Protein AF-A0A1I0WMM3-F1 (afdb_monomer_lite)

Radius of gyration: 27.53 Å; chains: 1; bounding box: 52×37×80 Å

Structure (mmCIF, N/CA/C/O backbone):
data_AF-A0A1I0WMM3-F1
#
_entry.id   AF-A0A1I0WMM3-F1
#
loop_
_atom_site.group_PDB
_atom_site.id
_atom_site.type_symbol
_atom_site.label_atom_id
_atom_site.label_alt_id
_atom_site.label_comp_id
_atom_site.label_asym_id
_atom_site.label_entity_id
_atom_site.label_seq_id
_atom_site.pdbx_PDB_ins_code
_atom_site.Cartn_x
_atom_site.Cartn_y
_atom_site.Cartn_z
_atom_site.occupancy
_atom_site.B_iso_or_equiv
_atom_site.auth_seq_id
_atom_site.auth_comp_id
_atom_site.auth_asym_id
_atom_site.auth_atom_id
_atom_site.pdbx_PDB_model_num
ATOM 1 N N . MET A 1 1 ? -6.274 33.363 -34.063 1.00 46.41 1 MET A N 1
ATOM 2 C CA . MET A 1 1 ? -6.832 32.327 -33.170 1.00 46.41 1 MET A CA 1
ATOM 3 C C . MET A 1 1 ? -6.389 30.956 -33.662 1.00 46.41 1 MET A C 1
ATOM 5 O O . MET A 1 1 ? -7.019 30.426 -34.562 1.00 46.41 1 MET A O 1
ATOM 9 N N . THR A 1 2 ? -5.301 30.384 -33.147 1.00 46.16 2 THR A N 1
ATOM 10 C CA . THR A 1 2 ? -5.030 28.950 -33.349 1.00 46.16 2 THR A CA 1
ATOM 11 C C . THR A 1 2 ? -4.610 28.370 -32.008 1.00 46.16 2 THR A C 1
ATOM 13 O O . THR A 1 2 ? -3.542 28.651 -31.469 1.00 46.16 2 THR A O 1
ATOM 16 N N . SER A 1 3 ? -5.519 27.623 -31.392 1.00 50.81 3 SER A N 1
ATOM 17 C CA . SER A 1 3 ? -5.239 26.890 -30.169 1.00 50.81 3 SER A CA 1
ATOM 18 C C . SER A 1 3 ? -4.256 25.770 -30.524 1.00 50.81 3 SER A C 1
ATOM 20 O O . SER A 1 3 ? -4.645 24.730 -31.05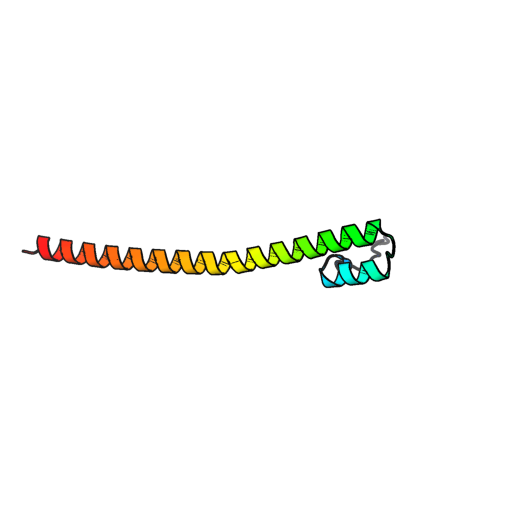1 1.00 50.81 3 SER A O 1
ATOM 22 N N . ARG A 1 4 ? -2.969 25.986 -30.245 1.00 58.53 4 ARG A N 1
ATOM 23 C CA . ARG A 1 4 ? -1.874 25.028 -30.461 1.00 58.53 4 ARG A CA 1
ATOM 24 C C . ARG A 1 4 ? -1.882 23.951 -29.365 1.00 58.53 4 ARG A C 1
ATOM 26 O O . ARG A 1 4 ? -0.956 23.847 -28.572 1.00 58.53 4 ARG A O 1
ATOM 33 N N . TRP A 1 5 ? -2.968 23.191 -29.268 1.00 57.38 5 TRP A N 1
ATOM 34 C CA . TRP A 1 5 ? -3.119 22.119 -28.281 1.00 57.38 5 TRP A CA 1
ATOM 35 C C . TRP A 1 5 ? -2.852 20.785 -28.979 1.00 57.38 5 TRP A C 1
ATOM 37 O O . TRP A 1 5 ? -3.757 20.171 -29.534 1.00 57.38 5 TRP A O 1
ATOM 47 N N . GLY A 1 6 ? -1.585 20.369 -28.996 1.00 60.38 6 GLY A N 1
ATOM 48 C CA . GLY A 1 6 ? -1.151 19.079 -29.532 1.00 60.38 6 GLY A CA 1
ATOM 49 C C . GLY A 1 6 ? -0.481 18.242 -28.446 1.00 60.38 6 GLY A C 1
ATOM 50 O O . GLY A 1 6 ? 0.508 18.674 -27.863 1.00 60.38 6 GLY A O 1
ATOM 51 N N . GLY A 1 7 ? -1.023 17.053 -28.180 1.00 75.12 7 GLY A N 1
ATOM 52 C CA . GLY A 1 7 ? -0.432 16.059 -27.281 1.00 75.12 7 GLY A CA 1
ATOM 53 C C . GLY A 1 7 ? -1.471 15.088 -26.719 1.00 75.12 7 GLY A C 1
ATOM 54 O O . GLY A 1 7 ? -2.575 15.495 -26.353 1.00 75.12 7 GLY A O 1
ATOM 55 N N . ARG A 1 8 ? -1.129 13.792 -26.650 1.00 63.84 8 ARG A N 1
ATOM 56 C CA . ARG A 1 8 ? -1.968 12.749 -26.036 1.00 63.84 8 ARG A CA 1
ATOM 57 C C . ARG A 1 8 ? -2.181 13.111 -24.558 1.00 63.84 8 ARG A C 1
ATOM 59 O O . ARG A 1 8 ? -1.256 13.020 -23.763 1.00 63.84 8 ARG A O 1
ATOM 66 N N . ARG A 1 9 ? -3.397 13.527 -24.190 1.00 65.69 9 ARG A N 1
ATOM 67 C CA . ARG A 1 9 ? -3.793 13.937 -22.823 1.00 65.69 9 ARG A CA 1
ATOM 68 C C . ARG A 1 9 ? -4.009 12.763 -21.857 1.00 65.69 9 ARG A C 1
ATOM 70 O O . ARG A 1 9 ? -4.725 12.887 -20.872 1.00 65.69 9 ARG A O 1
ATOM 77 N N . THR A 1 10 ? -3.427 11.609 -22.150 1.00 67.19 10 THR A N 1
ATOM 78 C CA . THR A 1 10 ? -3.450 10.464 -21.243 1.00 67.19 10 THR A CA 1
ATOM 79 C C . THR A 1 10 ? -2.109 10.417 -20.545 1.00 67.19 10 THR A C 1
ATOM 81 O O . THR A 1 10 ? -1.085 10.387 -21.233 1.00 67.19 10 THR A O 1
ATOM 84 N N . LEU A 1 11 ? -2.119 10.382 -19.210 1.00 65.50 11 LEU A N 1
ATOM 85 C CA . LEU A 1 11 ? -0.941 10.020 -18.427 1.00 65.50 11 LEU A CA 1
ATOM 86 C C . LEU A 1 11 ? -0.322 8.780 -19.081 1.00 65.50 11 LEU A C 1
ATOM 88 O O . LEU A 1 11 ? -1.022 7.776 -19.246 1.00 65.50 11 LEU A O 1
ATOM 92 N N . PRO A 1 12 ? 0.926 8.854 -19.564 1.00 65.88 12 PRO A N 1
ATOM 93 C CA . PRO A 1 12 ? 1.528 7.705 -20.199 1.00 65.88 12 PRO A CA 1
ATOM 94 C C . PRO A 1 12 ? 1.576 6.591 -19.151 1.00 65.88 12 PRO A C 1
ATOM 96 O O . PRO A 1 12 ? 2.142 6.766 -18.073 1.00 65.88 12 PRO A O 1
ATOM 99 N N . PHE A 1 13 ? 0.978 5.437 -19.470 1.00 69.94 13 PHE A N 1
ATOM 100 C CA . PHE A 1 13 ? 0.957 4.259 -18.588 1.00 69.94 13 PHE A CA 1
ATOM 101 C C . PHE A 1 13 ? 2.356 3.781 -18.196 1.00 69.94 13 PHE A C 1
ATOM 103 O O . PHE A 1 13 ? 2.505 2.987 -17.282 1.00 69.94 13 PHE A O 1
ATOM 110 N N . VAL A 1 14 ? 3.369 4.321 -18.862 1.00 64.31 14 VAL A N 1
ATOM 111 C CA . VAL A 1 14 ? 4.803 4.190 -18.656 1.00 64.31 14 VAL A CA 1
ATOM 112 C C . VAL A 1 14 ? 5.291 4.343 -17.207 1.00 64.31 14 VAL A C 1
ATOM 114 O O . VAL A 1 14 ? 6.348 3.823 -16.878 1.00 64.31 14 VAL A O 1
ATOM 117 N N . PHE A 1 15 ? 4.535 5.027 -16.343 1.00 66.50 15 PHE A N 1
ATOM 118 C CA . PHE A 1 15 ? 4.879 5.217 -14.926 1.00 66.50 15 PHE A CA 1
ATOM 119 C C . PHE A 1 15 ? 4.151 4.259 -13.971 1.00 66.50 15 PHE A C 1
ATOM 121 O O . PHE A 1 15 ? 4.284 4.380 -12.758 1.00 66.50 15 PHE A O 1
ATOM 128 N N . THR A 1 16 ? 3.379 3.314 -14.505 1.00 81.00 16 THR A N 1
ATOM 129 C CA . THR A 1 16 ? 2.817 2.196 -13.732 1.00 81.00 16 THR A CA 1
ATOM 130 C C . THR A 1 16 ? 3.822 1.056 -13.654 1.00 81.00 16 THR A C 1
ATOM 132 O O . THR A 1 16 ? 4.740 0.989 -14.467 1.00 81.00 16 THR A O 1
ATOM 135 N N . GLU A 1 17 ? 3.639 0.123 -12.725 1.00 75.12 17 GLU A N 1
ATOM 136 C CA . GLU A 1 17 ? 4.516 -1.045 -12.577 1.00 75.12 17 GLU A CA 1
ATOM 137 C C . GLU A 1 17 ? 4.685 -1.809 -13.909 1.00 75.12 17 GLU A C 1
ATOM 139 O O . GLU A 1 17 ? 5.801 -2.103 -14.342 1.00 75.12 17 GLU A O 1
ATOM 144 N N . GLN A 1 18 ? 3.581 -2.006 -14.635 1.00 77.69 18 GLN A N 1
ATOM 145 C CA . GLN A 1 18 ? 3.555 -2.641 -15.954 1.00 77.69 18 GLN A CA 1
ATOM 146 C C . GLN A 1 18 ? 4.164 -1.745 -17.043 1.00 77.69 18 GLN A C 1
ATOM 148 O O . GLN A 1 18 ? 4.831 -2.235 -17.951 1.00 77.69 18 GLN A O 1
ATOM 153 N N . GLY A 1 19 ? 3.971 -0.428 -16.971 1.00 79.62 19 GLY A N 1
ATOM 154 C CA . GLY A 1 19 ? 4.547 0.510 -17.937 1.00 79.62 19 GLY A CA 1
ATOM 155 C C . GLY A 1 19 ? 6.048 0.715 -17.799 1.00 79.62 19 GLY A C 1
ATOM 156 O O . GLY A 1 19 ? 6.739 0.839 -18.809 1.00 79.62 19 GLY A O 1
ATOM 157 N N . VAL A 1 20 ? 6.561 0.687 -16.571 1.00 77.00 20 VAL A N 1
ATOM 158 C CA . VAL A 1 20 ? 7.997 0.732 -16.294 1.00 77.00 20 VAL A CA 1
ATOM 159 C C . VAL A 1 20 ? 8.636 -0.565 -16.788 1.00 77.00 20 VAL A C 1
ATOM 161 O O . VAL A 1 20 ? 9.667 -0.516 -17.457 1.00 77.00 20 VAL A O 1
ATOM 164 N N . ALA A 1 21 ? 7.989 -1.717 -16.574 1.00 74.12 21 ALA A N 1
ATOM 165 C CA . ALA A 1 21 ? 8.408 -2.993 -17.160 1.00 74.12 21 ALA A CA 1
ATOM 166 C C . ALA A 1 21 ? 8.409 -2.976 -18.705 1.00 74.12 21 ALA A C 1
ATOM 168 O O . ALA A 1 21 ? 9.327 -3.505 -19.321 1.00 74.12 21 ALA A O 1
ATOM 169 N N . MET A 1 22 ? 7.444 -2.312 -19.351 1.00 76.31 22 MET A N 1
ATOM 170 C CA . MET A 1 22 ? 7.456 -2.124 -20.812 1.00 76.31 22 MET A CA 1
ATOM 171 C C . MET A 1 22 ? 8.552 -1.159 -21.295 1.00 76.31 22 MET A C 1
ATOM 173 O O . MET A 1 22 ? 8.979 -1.238 -22.445 1.00 76.31 22 MET A O 1
ATOM 177 N N . LEU A 1 23 ? 9.044 -0.245 -20.452 1.00 74.69 23 LEU A N 1
ATOM 178 C CA . LEU A 1 23 ? 10.172 0.613 -20.819 1.00 74.69 23 LEU A CA 1
ATOM 179 C C . LEU A 1 23 ? 11.526 -0.082 -20.750 1.00 74.69 23 LEU A C 1
ATOM 181 O O . LEU A 1 23 ? 12.400 0.297 -21.527 1.00 74.69 23 LEU A O 1
ATOM 185 N N . SER A 1 24 ? 11.751 -1.059 -19.863 1.00 68.25 24 SER A N 1
ATOM 186 C CA . SER A 1 24 ? 13.056 -1.751 -19.835 1.00 68.25 24 SER A CA 1
ATOM 187 C C . SER A 1 24 ? 13.327 -2.524 -21.113 1.00 68.25 24 SER A C 1
ATOM 189 O O . SER A 1 24 ? 14.487 -2.619 -21.502 1.00 68.25 24 SER A O 1
ATOM 191 N N . SER A 1 25 ? 12.292 -3.026 -21.796 1.00 69.06 25 SER A N 1
ATOM 192 C CA . SER A 1 25 ? 12.480 -3.659 -23.106 1.00 69.06 25 SER A CA 1
ATOM 193 C C . SER A 1 25 ? 12.934 -2.665 -24.178 1.00 69.06 25 SER A C 1
ATOM 195 O O . SER A 1 25 ? 13.562 -3.067 -25.151 1.00 69.06 25 SER A O 1
ATOM 197 N N . VAL A 1 26 ? 12.646 -1.370 -24.001 1.00 74.31 26 VAL A N 1
ATOM 198 C CA . VAL A 1 26 ? 13.082 -0.293 -24.906 1.00 74.31 26 VAL A CA 1
ATOM 199 C C . VAL A 1 26 ? 14.443 0.276 -24.483 1.00 74.31 26 VAL A C 1
ATOM 201 O O . VAL A 1 26 ? 15.281 0.587 -25.3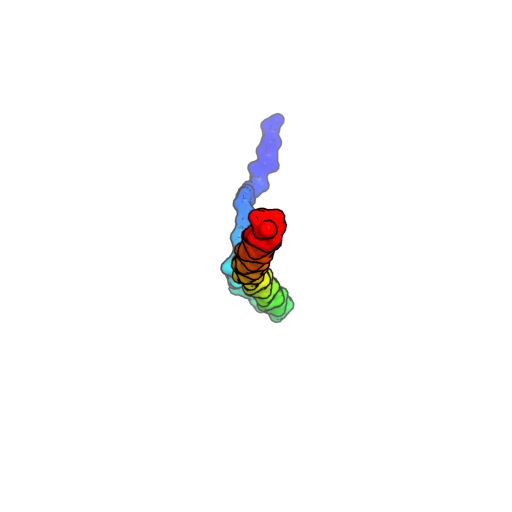26 1.00 74.31 26 VAL A O 1
ATOM 204 N N . LEU A 1 27 ? 14.693 0.400 -23.179 1.00 73.44 27 LEU A N 1
ATOM 205 C CA . LEU A 1 27 ? 15.912 0.967 -22.603 1.00 73.44 27 LEU A CA 1
ATOM 206 C C . LEU A 1 27 ? 16.842 -0.149 -22.097 1.00 73.44 27 LEU A C 1
ATOM 208 O O . LEU A 1 27 ? 16.948 -0.394 -20.898 1.00 73.44 27 LEU A O 1
ATOM 212 N N . ASN A 1 28 ? 17.551 -0.813 -23.013 1.00 75.31 28 ASN A N 1
ATOM 213 C CA . ASN A 1 28 ? 18.388 -1.987 -22.715 1.00 75.31 28 ASN A CA 1
ATOM 214 C C . ASN A 1 28 ? 19.832 -1.648 -22.259 1.00 75.31 28 ASN A C 1
ATOM 216 O O . ASN A 1 28 ? 20.801 -2.271 -22.683 1.00 75.31 28 ASN A O 1
ATOM 220 N N . ASN A 1 29 ? 20.004 -0.616 -21.425 1.00 86.38 29 ASN A N 1
ATOM 221 C CA . ASN A 1 29 ? 21.304 -0.262 -20.834 1.00 86.38 29 ASN A CA 1
ATOM 222 C C . ASN A 1 29 ? 21.339 -0.687 -19.357 1.00 86.38 29 ASN A C 1
ATOM 224 O O . ASN A 1 29 ? 20.350 -0.526 -18.644 1.00 86.38 29 ASN A O 1
ATOM 228 N N . THR A 1 30 ? 22.491 -1.146 -18.865 1.00 85.19 30 THR A N 1
ATOM 229 C CA . THR A 1 30 ? 22.755 -1.512 -17.464 1.00 85.19 30 THR A CA 1
ATOM 230 C C . THR A 1 30 ? 22.203 -0.502 -16.454 1.00 85.19 30 THR A C 1
ATOM 232 O O . THR A 1 30 ? 21.591 -0.898 -15.463 1.00 85.19 30 THR A O 1
ATOM 235 N N . ARG A 1 31 ? 22.349 0.809 -16.712 1.00 84.62 31 ARG A N 1
ATOM 236 C CA . ARG A 1 31 ? 21.782 1.849 -15.827 1.00 84.62 31 ARG A CA 1
ATOM 237 C C . ARG A 1 31 ? 20.251 1.826 -15.809 1.00 84.62 31 ARG A C 1
ATOM 239 O O . ARG A 1 31 ? 19.650 1.927 -14.747 1.00 84.62 31 ARG A O 1
ATOM 246 N N . ALA A 1 32 ? 19.620 1.678 -16.971 1.00 83.25 32 ALA A N 1
ATOM 247 C CA . ALA A 1 32 ? 18.164 1.650 -17.091 1.00 83.25 32 ALA A CA 1
ATOM 248 C C . ALA A 1 32 ? 17.560 0.400 -16.428 1.00 83.25 32 ALA A C 1
ATOM 250 O O . ALA A 1 32 ? 16.525 0.496 -15.770 1.00 83.25 32 ALA A O 1
ATOM 251 N N . ILE A 1 33 ? 18.249 -0.742 -16.510 1.00 83.56 33 ILE A N 1
ATOM 252 C CA . ILE A 1 33 ? 17.859 -1.983 -15.824 1.00 83.56 33 ILE A CA 1
ATOM 253 C C . ILE A 1 33 ? 17.855 -1.785 -14.300 1.00 83.56 33 ILE A C 1
ATOM 255 O O . ILE A 1 33 ? 16.876 -2.120 -13.634 1.00 83.56 33 ILE A O 1
ATOM 259 N N . GLN A 1 34 ? 18.913 -1.190 -13.738 1.00 86.88 34 GLN A N 1
ATOM 260 C CA . GLN A 1 34 ? 19.013 -0.937 -12.292 1.00 86.88 34 GLN A CA 1
ATOM 261 C C . GLN A 1 34 ? 17.929 0.022 -11.782 1.00 86.88 34 GLN A C 1
ATOM 263 O O . GLN A 1 34 ? 17.343 -0.198 -10.715 1.00 86.88 34 GLN A O 1
ATOM 268 N N . VAL A 1 35 ? 17.645 1.075 -12.552 1.00 85.25 35 VAL A N 1
ATOM 269 C CA . VAL A 1 35 ? 16.584 2.037 -12.233 1.00 85.25 35 VAL A CA 1
ATOM 270 C C . VAL A 1 35 ? 15.219 1.353 -12.253 1.00 85.25 35 VAL A C 1
ATOM 272 O O . VAL A 1 35 ? 14.462 1.504 -11.298 1.00 85.25 35 VAL A O 1
ATOM 275 N N . ASN A 1 36 ? 14.928 0.535 -13.267 1.00 83.81 36 ASN A N 1
ATOM 276 C CA . ASN A 1 36 ? 13.667 -0.202 -13.348 1.00 83.81 36 ASN A CA 1
ATOM 277 C C . ASN A 1 36 ? 13.459 -1.124 -12.134 1.00 83.81 36 ASN A C 1
ATOM 279 O O . ASN A 1 36 ? 12.434 -1.036 -11.459 1.00 83.81 36 ASN A O 1
ATOM 283 N N . ILE A 1 37 ? 14.472 -1.925 -11.782 1.00 86.44 37 ILE A N 1
ATOM 284 C CA . ILE A 1 37 ? 14.416 -2.807 -10.604 1.00 86.44 37 ILE A CA 1
ATOM 285 C C . ILE A 1 37 ? 14.098 -2.005 -9.334 1.00 86.44 37 ILE A C 1
ATOM 287 O O . ILE A 1 37 ? 13.304 -2.441 -8.500 1.00 86.44 37 ILE A O 1
ATOM 291 N N . SER A 1 38 ? 14.709 -0.830 -9.180 1.00 89.00 38 SER A N 1
ATOM 292 C CA . SER A 1 38 ? 14.486 0.040 -8.020 1.00 89.00 38 SER A CA 1
ATOM 293 C C . SER A 1 38 ? 13.065 0.607 -7.987 1.00 89.00 38 SER A C 1
ATOM 295 O O . SER A 1 38 ? 12.444 0.649 -6.923 1.00 89.00 38 SER A O 1
ATOM 297 N N . ILE A 1 39 ? 12.529 0.993 -9.146 1.00 87.50 39 ILE A N 1
ATOM 298 C CA . ILE A 1 39 ? 11.155 1.484 -9.282 1.00 87.50 39 ILE A CA 1
ATOM 299 C C . ILE A 1 39 ? 10.147 0.382 -8.923 1.00 87.50 39 ILE A C 1
ATOM 301 O O . ILE A 1 39 ? 9.305 0.608 -8.055 1.00 87.50 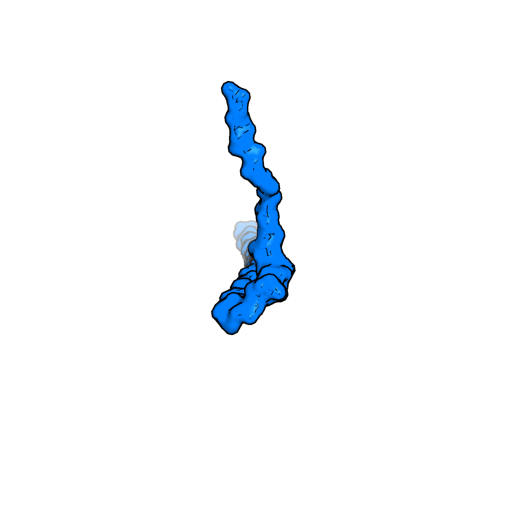39 ILE A O 1
ATOM 305 N N . ILE A 1 40 ? 10.269 -0.819 -9.502 1.00 86.38 40 ILE A N 1
ATOM 306 C CA . ILE A 1 40 ? 9.369 -1.949 -9.201 1.00 86.38 40 ILE A CA 1
ATOM 307 C C . ILE A 1 40 ? 9.406 -2.287 -7.706 1.00 86.38 40 ILE A C 1
ATOM 309 O O . ILE A 1 40 ? 8.363 -2.358 -7.063 1.00 86.38 40 ILE A O 1
ATOM 313 N N . ARG A 1 41 ? 10.600 -2.403 -7.104 1.00 90.19 41 ARG A N 1
ATOM 314 C CA . ARG A 1 41 ? 10.736 -2.665 -5.655 1.00 90.19 41 ARG A CA 1
ATOM 315 C C . ARG A 1 41 ? 10.031 -1.621 -4.793 1.00 90.19 41 ARG A C 1
ATOM 317 O O . ARG A 1 41 ? 9.524 -1.952 -3.725 1.00 90.19 41 ARG A O 1
ATOM 324 N N . THR A 1 42 ? 10.029 -0.368 -5.233 1.00 91.50 42 THR A N 1
ATOM 325 C CA . THR A 1 42 ? 9.361 0.723 -4.519 1.00 91.50 42 THR A CA 1
ATOM 326 C C . THR A 1 42 ? 7.844 0.578 -4.612 1.00 91.50 42 THR A C 1
ATOM 328 O O . THR A 1 42 ? 7.173 0.654 -3.587 1.00 91.50 42 THR A O 1
ATOM 331 N N . PHE A 1 43 ? 7.303 0.284 -5.798 1.00 88.81 43 PHE A N 1
ATOM 332 C CA . PHE A 1 43 ? 5.867 0.042 -5.981 1.00 88.81 43 PHE A CA 1
ATOM 333 C C . PHE A 1 43 ? 5.352 -1.154 -5.173 1.00 88.81 43 PHE A C 1
ATOM 335 O O . PHE A 1 43 ? 4.321 -1.032 -4.509 1.00 88.81 43 PHE A O 1
ATOM 342 N N . VAL A 1 44 ? 6.096 -2.265 -5.153 1.00 89.50 44 VAL A N 1
ATOM 343 C CA . VAL A 1 44 ? 5.752 -3.445 -4.341 1.00 89.50 44 VAL A CA 1
ATOM 344 C C . VAL A 1 44 ? 5.656 -3.077 -2.858 1.00 89.50 44 VAL A C 1
ATOM 346 O O . VAL A 1 44 ? 4.631 -3.335 -2.232 1.00 89.50 44 VAL A O 1
ATOM 349 N N . ARG A 1 45 ? 6.664 -2.385 -2.311 1.00 90.38 45 ARG A N 1
ATOM 350 C CA . ARG A 1 45 ? 6.670 -1.963 -0.897 1.00 90.38 45 ARG A CA 1
ATOM 351 C C . ARG A 1 45 ? 5.530 -1.010 -0.553 1.00 90.38 45 ARG A C 1
ATOM 353 O O . ARG A 1 45 ? 4.925 -1.145 0.504 1.00 90.38 45 ARG A O 1
ATOM 360 N N . ILE A 1 46 ? 5.221 -0.058 -1.436 1.00 89.88 46 ILE A N 1
ATOM 361 C CA . ILE A 1 46 ? 4.097 0.869 -1.235 1.00 89.88 46 ILE A CA 1
ATOM 362 C C . ILE A 1 46 ? 2.781 0.091 -1.139 1.00 89.88 46 ILE A C 1
ATOM 364 O O . ILE A 1 46 ? 1.959 0.379 -0.271 1.00 89.88 46 ILE A O 1
ATOM 368 N N . ARG A 1 47 ? 2.584 -0.915 -1.997 1.00 87.94 47 ARG A N 1
ATOM 369 C CA . ARG A 1 47 ? 1.382 -1.752 -1.974 1.00 87.94 47 ARG A CA 1
ATOM 370 C C . ARG A 1 47 ? 1.313 -2.625 -0.722 1.00 87.94 47 ARG A C 1
ATOM 372 O O . ARG A 1 47 ? 0.247 -2.712 -0.124 1.00 87.94 47 ARG A O 1
ATOM 379 N N . GLU A 1 48 ? 2.422 -3.238 -0.316 1.00 89.25 48 GLU A N 1
ATOM 380 C CA . GLU A 1 48 ? 2.503 -3.992 0.944 1.00 89.25 48 GLU A CA 1
ATOM 381 C C . GLU A 1 48 ? 2.123 -3.111 2.139 1.00 89.25 48 GLU A C 1
ATOM 383 O O . GLU A 1 48 ? 1.296 -3.500 2.957 1.00 89.25 48 GLU A O 1
ATOM 388 N N . TRP A 1 49 ? 2.658 -1.889 2.210 1.00 88.12 49 TRP A N 1
ATOM 389 C CA . TRP A 1 49 ? 2.308 -0.934 3.264 1.00 88.12 49 TRP A CA 1
ATOM 390 C C . TRP A 1 49 ? 0.837 -0.524 3.228 1.00 88.12 49 TRP A C 1
ATOM 392 O O . TRP A 1 49 ? 0.200 -0.471 4.277 1.00 88.12 49 TRP A O 1
ATOM 402 N N . ALA A 1 50 ? 0.288 -0.262 2.041 1.00 86.50 50 ALA A N 1
ATOM 403 C CA . ALA A 1 50 ? -1.120 0.093 1.888 1.00 86.50 50 ALA A CA 1
ATOM 404 C C . ALA A 1 50 ? -2.056 -1.035 2.354 1.00 86.50 50 ALA A C 1
ATOM 406 O O . ALA A 1 50 ? -3.058 -0.761 3.009 1.00 86.50 50 ALA A O 1
ATOM 407 N N . LEU A 1 51 ? -1.714 -2.294 2.058 1.00 84.81 51 LEU A N 1
ATOM 408 C CA . LEU A 1 51 ? -2.477 -3.461 2.511 1.00 84.81 51 LEU A CA 1
ATOM 409 C C . LEU A 1 51 ? -2.347 -3.677 4.026 1.00 84.81 51 LEU A C 1
ATOM 411 O O . LEU A 1 51 ? -3.347 -3.890 4.704 1.00 84.81 51 LEU A O 1
ATOM 415 N N . ASN A 1 52 ? -1.138 -3.548 4.575 1.00 84.06 52 ASN A N 1
ATOM 416 C CA . ASN A 1 52 ? -0.907 -3.701 6.014 1.00 84.06 52 ASN A CA 1
ATOM 417 C C . ASN A 1 52 ? -1.608 -2.609 6.839 1.00 84.06 52 ASN A C 1
ATOM 419 O O . ASN A 1 52 ? -1.979 -2.848 7.987 1.00 84.06 52 ASN A O 1
ATOM 423 N N . TYR A 1 53 ? -1.794 -1.410 6.277 1.00 82.06 53 TYR A N 1
ATOM 424 C CA . TYR A 1 53 ? -2.482 -0.321 6.966 1.00 82.06 53 TYR A CA 1
ATOM 425 C C . TYR A 1 53 ? -3.963 -0.629 7.214 1.00 82.06 53 TYR A C 1
ATOM 427 O O . TYR A 1 53 ? -4.451 -0.325 8.301 1.00 82.06 53 TYR A O 1
ATOM 435 N N . SER A 1 54 ? -4.668 -1.267 6.268 1.00 81.38 54 SER A N 1
ATOM 436 C CA . SER A 1 54 ? -6.076 -1.630 6.493 1.00 81.38 54 SER A CA 1
ATOM 437 C C . SER A 1 54 ? -6.203 -2.709 7.565 1.00 81.38 54 SER A C 1
ATOM 439 O O . SER A 1 54 ? -7.003 -2.564 8.479 1.00 81.38 54 SER A O 1
ATOM 441 N N . GLU A 1 55 ? -5.352 -3.739 7.521 1.00 86.56 55 GLU A N 1
ATOM 442 C CA . GLU A 1 55 ? -5.340 -4.790 8.545 1.00 86.56 55 GLU A CA 1
ATOM 443 C C . GLU A 1 55 ? -5.035 -4.213 9.938 1.00 86.56 55 GLU A C 1
ATOM 445 O O . GLU A 1 55 ? -5.652 -4.591 10.936 1.00 86.56 55 GLU A O 1
ATOM 450 N N . LEU A 1 56 ? -4.091 -3.270 10.019 1.00 85.44 56 LEU A N 1
ATOM 451 C CA . LEU A 1 56 ? -3.782 -2.568 11.261 1.00 85.44 56 LEU A CA 1
ATOM 452 C C . LEU A 1 56 ? -4.975 -1.735 11.748 1.00 85.44 56 LEU A C 1
ATOM 454 O O . LEU A 1 56 ? -5.278 -1.747 12.941 1.00 85.44 56 LEU A O 1
ATOM 458 N N . GLN A 1 57 ? -5.652 -1.028 10.843 1.00 88.12 57 GLN A N 1
ATOM 459 C CA . GLN A 1 57 ? -6.829 -0.226 11.164 1.00 88.12 57 GLN A CA 1
ATOM 460 C C . GLN A 1 57 ? -7.976 -1.097 11.694 1.00 88.12 57 GLN A C 1
ATOM 462 O O . GLN A 1 57 ? -8.574 -0.745 12.712 1.00 88.12 57 GLN A O 1
ATOM 467 N N . ASP A 1 58 ? -8.214 -2.256 11.081 1.00 91.00 58 ASP A N 1
ATOM 468 C CA . ASP A 1 58 ? -9.232 -3.217 11.516 1.00 91.00 58 ASP A CA 1
ATOM 469 C C . ASP A 1 58 ? -8.919 -3.775 12.912 1.00 91.00 58 ASP A C 1
ATOM 471 O O . ASP A 1 58 ? -9.791 -3.819 13.782 1.00 91.00 58 ASP A O 1
ATOM 475 N N . LYS A 1 59 ? -7.653 -4.132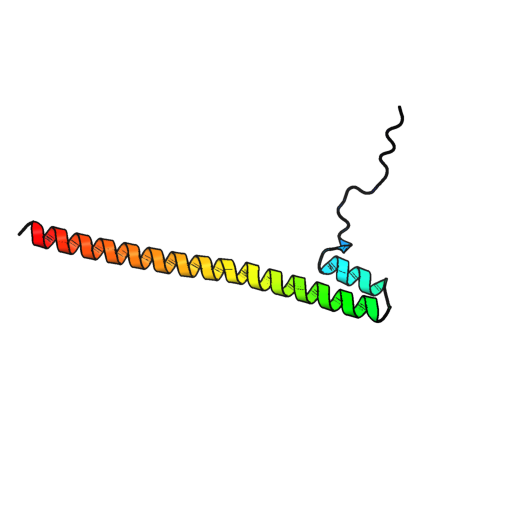 13.177 1.00 90.06 59 LYS A N 1
ATOM 476 C CA . LYS A 1 59 ? -7.212 -4.583 14.511 1.00 90.06 59 LYS A CA 1
ATOM 477 C C . LYS A 1 59 ? -7.380 -3.496 15.572 1.00 90.06 59 LYS A C 1
ATOM 479 O O . LYS A 1 59 ? -7.825 -3.793 16.678 1.00 90.06 59 LYS A O 1
ATOM 484 N N . ILE A 1 60 ? -7.040 -2.246 15.251 1.00 92.56 60 ILE A N 1
ATOM 485 C CA . ILE A 1 60 ? -7.231 -1.110 16.165 1.00 92.56 60 ILE A CA 1
ATOM 486 C C . ILE A 1 60 ? -8.719 -0.898 16.452 1.00 92.56 60 ILE A C 1
ATOM 488 O O . ILE A 1 60 ? -9.079 -0.650 17.602 1.00 92.56 60 ILE A O 1
ATOM 492 N N . GLN A 1 61 ? -9.582 -1.001 15.439 1.00 93.94 61 GLN A N 1
ATOM 493 C CA . GLN A 1 61 ? -11.021 -0.845 15.630 1.00 93.94 61 GLN A CA 1
ATOM 494 C C . GLN A 1 61 ? -11.588 -1.954 16.523 1.00 93.94 61 GLN A C 1
ATOM 496 O O . GLN A 1 61 ? -12.266 -1.652 17.500 1.00 93.94 61 GLN A O 1
ATOM 501 N N . ALA A 1 62 ? -11.219 -3.212 16.271 1.00 93.88 62 ALA A N 1
ATOM 502 C CA . ALA A 1 62 ? -11.640 -4.339 17.101 1.00 93.88 62 ALA A CA 1
ATOM 503 C C . ALA A 1 62 ? -11.203 -4.188 18.571 1.00 93.88 62 ALA A C 1
ATOM 505 O O . ALA A 1 62 ? -11.970 -4.498 19.483 1.00 93.88 62 ALA A O 1
ATOM 506 N N . LEU A 1 63 ? -9.988 -3.677 18.814 1.00 93.31 63 LEU A N 1
ATOM 507 C CA . LEU A 1 63 ? -9.512 -3.382 20.169 1.00 93.31 63 LEU A CA 1
ATOM 508 C C . LEU A 1 63 ? -10.330 -2.270 20.841 1.00 93.31 63 LEU A C 1
ATOM 510 O O . LEU A 1 63 ? -10.707 -2.419 22.002 1.00 93.31 63 LEU A O 1
ATOM 514 N N . LYS A 1 64 ? -10.642 -1.187 20.118 1.00 91.75 64 LYS A N 1
ATOM 515 C CA . LYS A 1 64 ? -11.483 -0.093 20.635 1.00 91.75 64 LYS A CA 1
ATOM 516 C C . LYS A 1 64 ? -12.891 -0.563 20.993 1.00 91.75 64 LYS A C 1
ATOM 518 O O . LYS A 1 64 ? -13.424 -0.155 22.023 1.00 91.75 64 LYS A O 1
ATOM 523 N N . ASP A 1 65 ? -13.481 -1.424 20.170 1.00 94.00 65 ASP A N 1
ATOM 524 C CA . ASP A 1 65 ? -14.823 -1.955 20.412 1.00 94.00 65 ASP A CA 1
ATOM 525 C C . ASP A 1 65 ? -14.841 -2.850 21.665 1.00 94.00 65 ASP A C 1
ATOM 527 O O . ASP A 1 65 ? -15.742 -2.744 22.499 1.00 94.00 65 ASP A O 1
ATOM 531 N N . ALA A 1 66 ? -13.810 -3.685 21.849 1.00 92.12 66 ALA A N 1
ATOM 532 C CA . ALA A 1 66 ? -13.656 -4.506 23.050 1.00 92.12 66 ALA A CA 1
ATOM 533 C C . ALA A 1 66 ? -13.504 -3.656 24.326 1.00 92.12 66 ALA A C 1
ATOM 535 O O . ALA A 1 66 ? -14.166 -3.933 25.328 1.00 92.12 66 ALA A O 1
ATOM 536 N N . GLU A 1 67 ? -12.687 -2.599 24.280 1.00 91.12 67 GLU A N 1
ATOM 537 C CA . GLU A 1 67 ? -12.519 -1.657 25.394 1.00 91.12 67 GLU A CA 1
ATOM 538 C C . GLU A 1 67 ? -13.834 -0.933 25.727 1.00 91.12 67 GLU A C 1
ATOM 540 O O . GLU A 1 67 ? -14.207 -0.811 26.895 1.00 91.12 67 GLU A O 1
ATOM 545 N N . SER A 1 68 ? -14.581 -0.499 24.706 1.00 90.56 68 SER A N 1
ATOM 546 C CA . SER A 1 68 ? -15.877 0.160 24.890 1.00 90.56 68 SER A CA 1
ATOM 547 C C . SER A 1 68 ? -16.882 -0.743 25.609 1.00 90.56 68 SER A C 1
ATOM 549 O O . SER A 1 68 ? -17.495 -0.313 26.588 1.00 90.56 68 SER A O 1
ATOM 551 N N . ASN A 1 69 ? -16.989 -2.008 25.194 1.00 90.00 69 ASN A N 1
ATOM 552 C CA . ASN A 1 69 ? -17.855 -2.991 25.850 1.00 90.00 69 ASN A CA 1
ATOM 553 C C . ASN A 1 69 ? -17.434 -3.231 27.307 1.00 90.00 69 ASN A C 1
ATOM 555 O O . ASN A 1 69 ? -18.274 -3.286 28.206 1.00 90.00 69 ASN A O 1
ATOM 559 N N . GLN A 1 70 ? -16.128 -3.327 27.568 1.00 87.12 70 GLN A N 1
ATOM 560 C CA . GLN A 1 70 ? -15.613 -3.504 28.924 1.00 87.12 70 GLN A CA 1
ATOM 561 C C . GLN A 1 70 ? -15.964 -2.308 29.824 1.00 87.12 70 GLN A C 1
ATOM 563 O O . GLN A 1 70 ? -16.424 -2.501 30.951 1.00 87.12 70 GLN A O 1
ATOM 568 N N . ASN A 1 71 ? -15.845 -1.084 29.307 1.00 89.69 71 ASN A N 1
ATOM 569 C CA . ASN A 1 71 ? -16.251 0.129 30.018 1.00 89.69 71 ASN A CA 1
ATOM 570 C C . ASN A 1 71 ? -17.766 0.171 30.284 1.00 89.69 71 ASN A C 1
ATOM 572 O O . ASN A 1 71 ? -18.186 0.593 31.362 1.00 89.69 71 ASN A O 1
ATOM 576 N N . GLN A 1 72 ? -18.598 -0.310 29.354 1.00 90.38 72 GLN A N 1
ATOM 577 C CA . GLN A 1 72 ? -20.046 -0.424 29.574 1.00 90.38 72 GLN A CA 1
ATOM 578 C C . GLN A 1 72 ? -20.384 -1.397 30.709 1.00 90.38 72 GLN A C 1
ATOM 580 O O . GLN A 1 72 ? -21.201 -1.067 31.569 1.00 90.38 72 GLN A O 1
ATOM 585 N N . HIS A 1 73 ? -19.734 -2.563 30.753 1.00 86.38 73 HIS A N 1
ATOM 586 C CA . HIS A 1 73 ? -19.934 -3.529 31.836 1.00 86.38 73 HIS A CA 1
ATOM 587 C C . HIS A 1 73 ? -19.527 -2.965 33.200 1.00 86.38 73 HIS A C 1
ATOM 589 O O . HIS A 1 73 ? -20.243 -3.158 34.180 1.00 86.38 73 HIS A O 1
ATOM 595 N N . ILE A 1 74 ? -18.413 -2.233 33.260 1.00 91.31 74 ILE A N 1
ATOM 596 C CA . ILE A 1 74 ? -17.955 -1.569 34.484 1.00 91.31 74 ILE A CA 1
ATOM 597 C C . ILE A 1 74 ? -18.982 -0.529 34.954 1.00 91.31 74 ILE A C 1
ATOM 599 O O . ILE A 1 74 ? -19.363 -0.532 36.123 1.00 91.31 74 ILE A O 1
ATOM 603 N N . ASN A 1 75 ? -19.486 0.311 34.046 1.00 89.75 75 ASN A N 1
ATOM 604 C CA . ASN A 1 75 ? -20.507 1.309 34.378 1.00 89.75 75 ASN A CA 1
ATOM 605 C C . ASN A 1 75 ? -21.806 0.671 34.889 1.00 89.75 75 ASN A C 1
ATOM 607 O O . ASN A 1 75 ? -22.399 1.180 35.835 1.00 89.75 75 ASN A O 1
ATOM 611 N N . TYR A 1 76 ? -22.219 -0.460 34.312 1.00 90.69 76 TYR A N 1
ATOM 612 C CA . TYR A 1 76 ? -23.396 -1.198 34.774 1.00 90.69 76 TYR A CA 1
ATOM 613 C C . TYR A 1 76 ? -23.216 -1.732 36.202 1.00 90.69 76 TYR A C 1
ATOM 615 O O . TYR A 1 76 ? -24.123 -1.627 37.023 1.00 90.69 76 TYR A O 1
ATOM 623 N N . ILE A 1 77 ? -22.027 -2.257 36.527 1.00 91.88 77 ILE A N 1
ATOM 624 C CA . ILE A 1 77 ? -21.702 -2.703 37.891 1.00 91.88 77 ILE A CA 1
ATOM 625 C C . ILE A 1 77 ? -21.746 -1.525 38.870 1.00 91.88 77 ILE A C 1
ATOM 627 O O . ILE A 1 77 ? -22.309 -1.670 39.953 1.00 91.88 77 ILE A O 1
ATOM 631 N N . TYR A 1 78 ? -21.189 -0.366 38.498 1.00 91.12 78 TYR A N 1
ATOM 632 C CA . TYR A 1 78 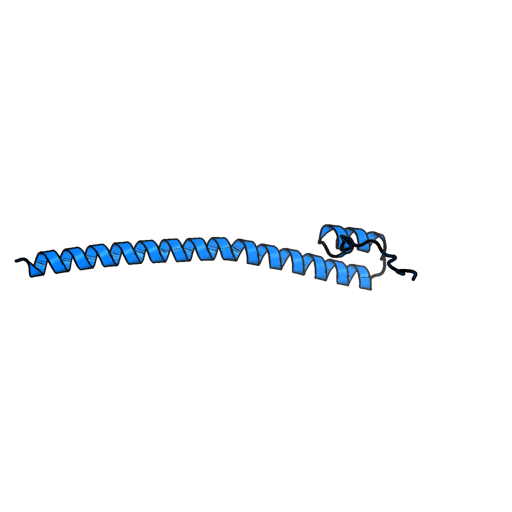? -21.239 0.831 39.342 1.00 91.12 78 TYR A CA 1
ATOM 633 C C . TYR A 1 78 ? -22.676 1.267 39.637 1.00 91.12 78 TYR A C 1
ATOM 635 O O . TYR A 1 78 ? -23.001 1.468 40.803 1.00 91.12 78 TYR A O 1
ATOM 643 N N . GLN A 1 79 ? -23.542 1.326 38.621 1.00 89.75 79 GLN A N 1
ATOM 644 C CA . GLN A 1 79 ? -24.959 1.663 38.803 1.00 89.75 79 GLN A CA 1
ATOM 645 C C . GLN A 1 79 ? -25.666 0.687 39.753 1.00 89.75 79 GLN A C 1
ATOM 647 O O . GLN A 1 79 ? -26.377 1.116 40.656 1.00 89.75 79 GLN A O 1
ATOM 652 N N . MET A 1 80 ? -25.414 -0.618 39.610 1.00 88.75 80 MET A N 1
ATOM 653 C CA . MET A 1 80 ? -26.023 -1.642 40.467 1.00 88.75 80 MET A CA 1
ATOM 654 C C . MET A 1 80 ? -25.613 -1.538 41.939 1.00 88.75 80 MET A C 1
ATOM 656 O O . MET A 1 80 ? -26.390 -1.904 42.815 1.00 88.75 80 MET A O 1
ATOM 660 N N . ILE A 1 81 ? -24.382 -1.098 42.213 1.00 91.50 81 ILE A N 1
ATOM 661 C CA . ILE A 1 81 ? -23.891 -0.896 43.583 1.00 91.50 81 ILE A CA 1
ATOM 662 C C . ILE A 1 81 ? -24.459 0.399 44.178 1.00 91.50 81 I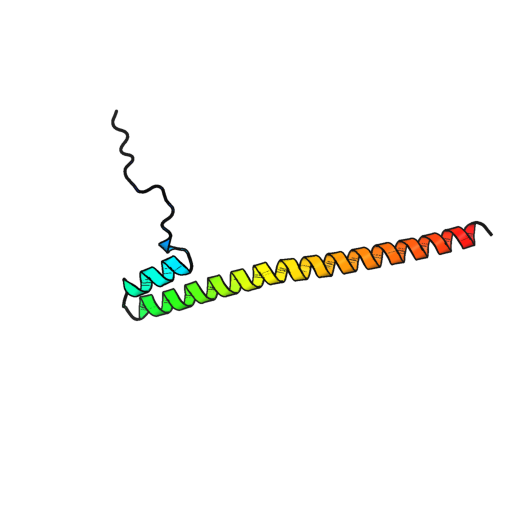LE A C 1
ATOM 664 O O . ILE A 1 81 ? -24.682 0.456 45.380 1.00 91.50 81 ILE A O 1
ATOM 668 N N . GLU A 1 82 ? -24.684 1.426 43.359 1.00 87.31 82 GLU A N 1
ATOM 669 C CA . GLU A 1 82 ? -25.177 2.739 43.796 1.00 87.31 82 GLU A CA 1
ATOM 670 C C . GLU A 1 82 ? -26.694 2.751 44.078 1.00 87.31 82 GLU A C 1
ATOM 672 O O . GLU A 1 82 ? -27.169 3.576 44.856 1.00 87.31 82 GLU A O 1
ATOM 677 N N . GLU A 1 83 ? -27.451 1.824 43.476 1.00 78.62 83 GLU A N 1
ATOM 678 C CA . GLU A 1 83 ? -28.890 1.622 43.721 1.00 78.62 83 GLU A CA 1
ATOM 679 C C . GLU A 1 83 ? -29.219 0.724 44.941 1.00 78.62 83 GLU A C 1
ATOM 681 O O . GLU A 1 83 ? -30.401 0.528 45.243 1.00 78.62 83 GLU A O 1
ATOM 686 N N . LEU A 1 84 ? -28.212 0.185 45.646 1.00 64.44 84 LEU A N 1
ATOM 687 C CA . LEU A 1 84 ? -28.354 -0.613 46.882 1.00 64.44 84 LEU A CA 1
ATOM 688 C C . LEU A 1 84 ? -28.202 0.239 48.151 1.00 64.44 84 LEU A C 1
ATOM 690 O O . LEU A 1 84 ? -28.975 -0.018 49.105 1.00 64.44 84 LEU A O 1
#

Foldseek 3Di:
DDDPDDDDPDDQCCLPLVNLVVVCVVVVDPVSVVVNVVSNVVVVVVVVVVVVVVVVVVVVVVVVVVVVVVVVVVVVVVVVVVVD

Organism: NCBI:txid237018

pLDDT: mean 81.25, std 11.52, range [46.16, 94.0]

Secondary structure (DSSP, 8-state):
------S--S--GGGSHHHHHHHHTT--SHHHHHHHHHHHHHHHHHHHHHHHHHHHHHHHHHHHHHHHHHHHHHHHHHHHHHT-

Sequence (84 aa):
MTSRWGGRRTLPFVFTEQGVAMLSSVLNNTRAIQVNISIIRTFVRIREWALNYSELQDKIQALKDAESNQNQHINYIYQMIEEL